Protein AF-A0A367Z3S1-F1 (afdb_monomer)

Structure (mmCIF, N/CA/C/O backbone):
data_AF-A0A367Z3S1-F1
#
_entry.id   AF-A0A367Z3S1-F1
#
loop_
_atom_site.group_PDB
_atom_site.id
_atom_site.type_symbol
_atom_site.label_atom_id
_atom_site.label_alt_id
_atom_site.label_comp_id
_atom_site.label_asym_id
_atom_site.label_entity_id
_atom_site.label_seq_id
_atom_site.pdbx_PDB_ins_code
_atom_site.Cartn_x
_atom_site.Cartn_y
_atom_site.Cartn_z
_atom_site.occupancy
_atom_site.B_iso_or_equiv
_atom_site.auth_seq_id
_atom_site.auth_comp_id
_atom_site.auth_asym_id
_atom_site.auth_atom_id
_atom_site.pdbx_PDB_model_num
ATOM 1 N N . MET A 1 1 ? -7.898 -41.322 -40.984 1.00 38.50 1 MET A N 1
ATOM 2 C CA . MET A 1 1 ? -7.016 -40.295 -40.391 1.00 38.50 1 MET A CA 1
ATOM 3 C C . MET A 1 1 ? -7.045 -39.084 -41.302 1.00 38.50 1 MET A C 1
ATOM 5 O O . MET A 1 1 ? -6.547 -39.170 -42.414 1.00 38.50 1 MET A O 1
ATOM 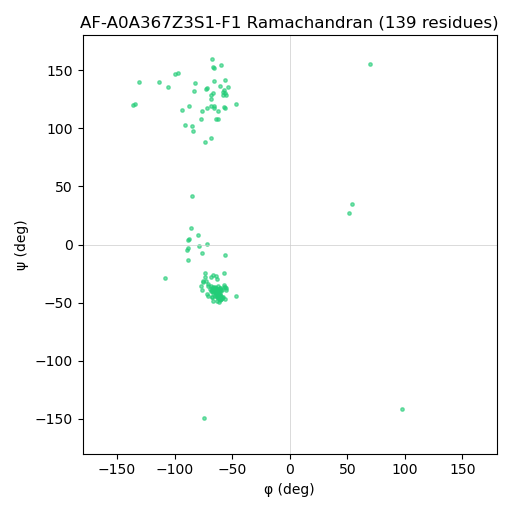9 N N . THR A 1 2 ? -7.669 -37.995 -40.871 1.00 40.75 2 THR A N 1
ATOM 10 C CA . THR A 1 2 ? -7.716 -36.726 -41.608 1.00 40.75 2 THR A CA 1
ATOM 11 C C . THR A 1 2 ? -7.467 -35.616 -40.598 1.00 40.75 2 THR A C 1
ATOM 13 O O . THR A 1 2 ? -8.138 -35.530 -39.573 1.00 40.75 2 THR A O 1
ATOM 16 N N . VAL A 1 3 ? -6.398 -34.861 -40.841 1.00 44.06 3 VAL A N 1
ATOM 17 C CA . VAL A 1 3 ? -5.796 -33.905 -39.911 1.00 44.06 3 VAL A CA 1
ATOM 18 C C . VAL A 1 3 ? -6.541 -32.572 -39.985 1.00 44.06 3 VAL A C 1
ATOM 20 O O . VAL A 1 3 ? -6.807 -32.056 -41.069 1.00 44.06 3 VAL A O 1
ATOM 23 N N . ASN A 1 4 ? -6.873 -32.038 -38.810 1.00 44.38 4 ASN A N 1
ATOM 24 C CA . ASN A 1 4 ? -7.539 -30.758 -38.586 1.00 44.38 4 ASN A CA 1
ATOM 25 C C . ASN A 1 4 ? -6.783 -29.585 -3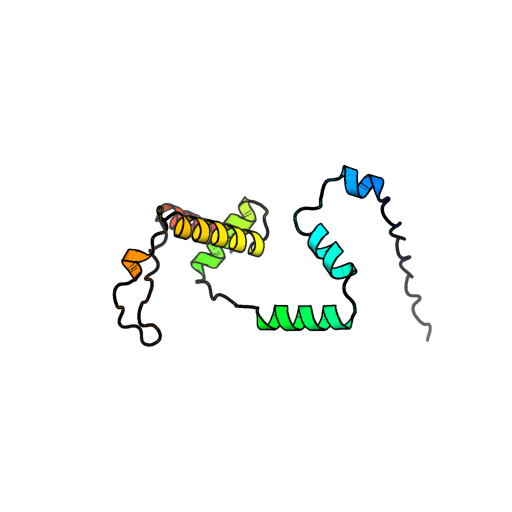9.233 1.00 44.38 4 ASN A C 1
ATOM 27 O O . ASN A 1 4 ? -5.587 -29.404 -39.008 1.00 44.38 4 ASN A O 1
ATOM 31 N N . LYS A 1 5 ? -7.503 -28.750 -39.990 1.00 45.53 5 LYS A N 1
ATOM 32 C CA . LYS A 1 5 ? -6.987 -27.519 -40.601 1.00 45.53 5 LYS A CA 1
ATOM 33 C C . LYS A 1 5 ? -7.077 -26.385 -39.573 1.00 45.53 5 LYS A C 1
ATOM 35 O O . LYS A 1 5 ? -8.160 -25.876 -39.298 1.00 45.53 5 LYS A O 1
ATOM 40 N N . ALA A 1 6 ? -5.949 -26.036 -38.959 1.00 49.78 6 ALA A N 1
ATOM 41 C CA . ALA A 1 6 ? -5.853 -24.903 -38.047 1.00 49.78 6 ALA A CA 1
ATOM 42 C C . ALA A 1 6 ? -6.015 -23.583 -38.822 1.00 49.78 6 ALA A C 1
ATOM 44 O O . ALA A 1 6 ? -5.358 -23.357 -39.834 1.00 49.78 6 ALA A O 1
ATOM 45 N N . SER A 1 7 ? -6.913 -22.726 -38.339 1.00 51.16 7 SER A N 1
ATOM 46 C CA . SER A 1 7 ? -7.144 -21.363 -38.819 1.00 51.16 7 SER A CA 1
ATOM 47 C C . SER A 1 7 ? -5.901 -20.497 -38.585 1.00 51.16 7 SER A C 1
ATOM 49 O O . SER A 1 7 ? -5.634 -20.102 -37.449 1.00 51.16 7 SER A O 1
ATOM 51 N N . GLU A 1 8 ? -5.169 -20.154 -39.645 1.00 48.06 8 GLU A N 1
ATOM 52 C CA . GLU A 1 8 ? -4.142 -19.107 -39.625 1.00 48.06 8 GLU A CA 1
ATOM 53 C C . GLU A 1 8 ? -4.789 -17.756 -39.288 1.00 48.06 8 GLU A C 1
ATOM 55 O O . GLU A 1 8 ? -5.520 -17.171 -40.086 1.00 48.06 8 GLU A O 1
ATOM 60 N N . ARG A 1 9 ? -4.542 -17.247 -38.078 1.00 52.47 9 ARG A N 1
ATOM 61 C CA . ARG A 1 9 ? -4.834 -15.852 -37.737 1.00 52.47 9 ARG A CA 1
ATOM 62 C C . ARG A 1 9 ? -3.739 -14.992 -38.362 1.00 52.47 9 ARG A C 1
ATOM 64 O O . ARG A 1 9 ? -2.602 -15.031 -37.898 1.00 52.47 9 ARG A O 1
ATOM 71 N N . GLN A 1 10 ? -4.072 -14.246 -39.412 1.00 51.38 10 GLN A N 1
ATOM 72 C CA . GLN A 1 10 ? -3.165 -13.259 -39.996 1.00 51.38 10 GLN A CA 1
ATOM 73 C C . GLN A 1 10 ? -2.761 -12.235 -38.927 1.00 51.38 10 GLN A C 1
ATOM 75 O O . GLN A 1 10 ? -3.607 -11.684 -38.220 1.00 51.38 10 GLN A O 1
ATOM 80 N N . ALA A 1 11 ? -1.455 -12.011 -38.785 1.00 48.66 11 ALA A N 1
ATOM 81 C CA . ALA A 1 11 ? -0.918 -10.967 -37.929 1.00 48.66 11 ALA A CA 1
ATOM 82 C C . ALA A 1 11 ? -1.267 -9.601 -38.536 1.00 48.66 11 ALA A C 1
ATOM 84 O O . ALA A 1 11 ? -0.951 -9.346 -39.695 1.00 48.66 11 ALA A O 1
ATOM 85 N N . ILE A 1 12 ? -1.913 -8.733 -37.756 1.00 52.16 12 ILE A N 1
ATOM 86 C CA . ILE A 1 12 ? -2.162 -7.345 -38.154 1.00 52.16 12 ILE A CA 1
ATOM 87 C C . ILE A 1 12 ? -0.792 -6.652 -38.240 1.00 52.16 12 ILE A C 1
ATOM 89 O O . ILE A 1 12 ? -0.086 -6.623 -37.224 1.00 52.16 12 ILE A O 1
ATOM 93 N N . PRO A 1 13 ? -0.378 -6.124 -39.406 1.00 44.53 13 PRO A N 1
ATOM 94 C CA . PRO A 1 13 ? 0.843 -5.340 -39.493 1.00 44.53 13 PRO A CA 1
ATOM 95 C C . PRO A 1 13 ? 0.645 -4.062 -38.675 1.00 44.53 13 PRO A C 1
ATOM 97 O O . PRO A 1 13 ? -0.256 -3.269 -38.932 1.00 44.53 13 PRO A O 1
ATOM 100 N N . ILE A 1 14 ? 1.450 -3.900 -37.626 1.00 52.69 14 ILE A N 1
ATOM 101 C CA . ILE A 1 14 ? 1.523 -2.648 -36.877 1.00 52.69 14 ILE A CA 1
ATOM 102 C C . ILE A 1 14 ? 2.504 -1.781 -37.656 1.00 52.69 14 ILE A C 1
ATOM 104 O O . ILE A 1 14 ? 3.717 -1.974 -37.532 1.00 52.69 14 ILE A O 1
ATOM 108 N N . ASP A 1 15 ? 1.986 -0.886 -38.491 1.00 51.38 15 ASP A N 1
ATOM 109 C CA . ASP A 1 15 ? 2.825 0.071 -39.204 1.00 51.38 15 ASP A CA 1
ATOM 110 C C . ASP A 1 15 ? 3.669 0.884 -38.202 1.00 51.38 15 ASP A C 1
ATOM 112 O O . ASP A 1 15 ? 3.200 1.202 -37.098 1.00 51.38 15 ASP A O 1
ATOM 116 N N . PRO A 1 16 ? 4.937 1.197 -38.528 1.00 52.81 16 PRO A N 1
ATOM 117 C CA . PRO A 1 16 ? 5.755 2.062 -37.695 1.00 52.81 16 PRO A CA 1
ATOM 118 C C . PRO A 1 16 ? 5.095 3.443 -37.623 1.00 52.81 16 PRO A C 1
ATOM 120 O O . PRO A 1 16 ? 4.954 4.130 -38.629 1.00 52.81 16 PRO A O 1
ATOM 123 N N . ILE A 1 17 ? 4.662 3.817 -36.418 1.00 55.03 17 ILE A N 1
ATOM 124 C CA . ILE A 1 17 ? 4.028 5.106 -36.127 1.00 55.03 17 ILE A CA 1
ATOM 125 C C . ILE A 1 17 ? 4.966 6.231 -36.583 1.00 55.03 17 ILE A C 1
ATOM 127 O O . ILE A 1 17 ? 6.149 6.235 -36.242 1.00 55.03 17 ILE A O 1
ATOM 131 N N . ASP A 1 18 ? 4.425 7.163 -37.367 1.00 53.97 18 ASP A N 1
ATOM 132 C CA . ASP A 1 18 ? 5.141 8.315 -37.912 1.00 53.97 18 ASP A CA 1
ATOM 133 C C . ASP A 1 18 ? 5.748 9.179 -36.775 1.00 53.97 18 ASP A C 1
ATOM 135 O O . ASP A 1 18 ? 5.036 9.520 -35.821 1.00 53.97 18 ASP A O 1
ATOM 139 N N . PRO A 1 19 ? 7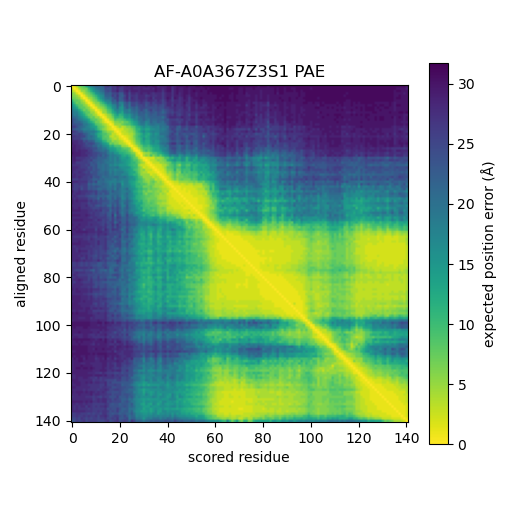.040 9.565 -36.851 1.00 55.66 19 PRO A N 1
ATOM 140 C CA . PRO A 1 19 ? 7.705 10.381 -35.831 1.00 55.66 19 PRO A CA 1
ATOM 141 C C . PRO A 1 19 ? 7.023 11.733 -35.553 1.00 55.66 19 PRO A C 1
ATOM 143 O O . PRO A 1 19 ? 7.176 12.294 -34.463 1.00 55.66 19 PRO A O 1
ATOM 146 N N . ALA A 1 20 ? 6.266 12.277 -36.510 1.00 53.41 20 ALA A N 1
ATOM 147 C CA . ALA A 1 20 ? 5.494 13.502 -36.314 1.00 53.41 20 ALA A CA 1
ATOM 148 C C . ALA A 1 20 ? 4.268 13.277 -35.406 1.00 53.41 20 ALA A C 1
ATOM 150 O O . ALA A 1 20 ? 3.896 14.165 -34.636 1.00 53.41 20 ALA A O 1
ATOM 151 N N . VAL A 1 21 ? 3.684 12.075 -35.435 1.00 55.38 21 VAL A N 1
ATOM 152 C CA . VAL A 1 21 ? 2.543 11.678 -34.593 1.00 55.38 21 VAL A CA 1
ATOM 153 C C . VAL A 1 21 ? 3.001 11.366 -33.165 1.00 55.38 21 VAL A C 1
ATOM 155 O O . VAL A 1 21 ? 2.318 11.735 -32.210 1.00 55.38 21 VAL A O 1
ATOM 158 N N . GLU A 1 22 ? 4.191 10.778 -32.998 1.00 54.38 22 GLU A N 1
ATOM 159 C CA . GLU A 1 22 ? 4.819 10.571 -31.679 1.00 54.38 22 GLU A CA 1
ATOM 160 C C . GLU A 1 22 ? 5.077 11.893 -30.935 1.00 54.38 22 GLU A C 1
ATOM 162 O O . GLU A 1 22 ? 4.850 11.974 -29.729 1.00 54.38 22 GLU A O 1
ATOM 167 N N . ASN A 1 23 ? 5.500 12.944 -31.645 1.00 52.53 23 ASN A N 1
ATOM 168 C CA . ASN A 1 23 ? 5.720 14.264 -31.045 1.00 52.53 23 ASN A CA 1
ATOM 169 C C . ASN A 1 23 ? 4.412 15.021 -30.755 1.00 52.53 23 ASN A C 1
ATOM 171 O O . ASN A 1 23 ? 4.349 15.775 -29.785 1.00 52.53 23 ASN A O 1
ATOM 175 N N . ALA A 1 24 ? 3.362 14.809 -31.557 1.00 50.22 24 ALA A N 1
ATOM 176 C CA . ALA A 1 24 ? 2.055 15.441 -31.359 1.00 50.22 24 ALA A CA 1
ATOM 177 C C . ALA A 1 24 ? 1.269 14.854 -30.169 1.00 50.22 24 ALA A C 1
ATOM 179 O O . ALA A 1 24 ? 0.483 15.562 -29.543 1.00 50.22 24 ALA A O 1
ATOM 180 N N . LEU A 1 25 ? 1.503 13.583 -29.826 1.00 52.50 25 LEU A N 1
ATOM 181 C CA . LEU A 1 25 ? 0.870 12.902 -28.687 1.00 52.50 25 LEU A CA 1
ATOM 182 C C . LEU A 1 25 ? 1.498 13.250 -27.325 1.00 52.50 25 LEU A C 1
ATOM 184 O O . LEU A 1 25 ? 1.016 12.786 -26.291 1.00 52.50 25 LEU A O 1
ATOM 188 N N . GLY A 1 26 ? 2.537 14.092 -27.313 1.00 47.31 26 GLY A N 1
ATOM 189 C CA . GLY A 1 26 ? 3.320 14.402 -26.122 1.00 47.31 26 GLY A CA 1
ATOM 190 C C . GLY A 1 26 ? 4.166 13.210 -25.669 1.00 47.31 26 GLY A C 1
ATOM 191 O O . GLY A 1 26 ? 3.865 12.051 -25.947 1.00 47.31 26 GLY A O 1
ATOM 192 N N . SER A 1 27 ? 5.261 13.491 -24.955 1.00 52.50 27 SER A N 1
ATOM 193 C CA . SER A 1 27 ? 6.089 12.453 -24.333 1.00 52.50 27 SER A CA 1
ATOM 194 C C . SER A 1 27 ? 5.192 11.449 -23.595 1.00 52.50 27 SER A C 1
ATOM 196 O O . SER A 1 27 ? 4.475 11.873 -22.687 1.00 52.50 27 SER A O 1
ATOM 198 N N . PRO A 1 28 ? 5.217 10.144 -23.929 1.00 48.72 28 PRO A N 1
ATOM 199 C CA . PRO A 1 28 ? 4.327 9.178 -23.305 1.00 48.72 28 PRO A CA 1
ATOM 200 C C . PRO A 1 28 ? 4.722 8.993 -21.838 1.00 48.72 28 PRO A C 1
ATOM 202 O O . PRO A 1 28 ? 5.579 8.174 -21.495 1.00 48.72 28 PRO A O 1
ATOM 205 N N . SER A 1 29 ? 4.122 9.760 -20.937 1.00 47.19 29 SER A N 1
ATOM 206 C CA . SER A 1 29 ? 4.241 9.519 -19.506 1.00 47.19 29 SER A CA 1
ATOM 207 C C . SER A 1 29 ? 3.545 8.187 -19.179 1.00 47.19 29 SER A C 1
ATOM 209 O O . SER A 1 29 ? 2.444 7.896 -19.640 1.00 47.19 29 SER A O 1
ATOM 211 N N . GLY A 1 30 ? 4.231 7.307 -18.440 1.00 64.88 30 GLY A N 1
ATOM 212 C CA . GLY A 1 30 ? 3.682 6.017 -17.998 1.00 64.88 30 GLY A CA 1
ATOM 213 C C . GLY A 1 30 ? 4.046 4.789 -18.853 1.00 64.88 30 GLY A C 1
ATOM 214 O O . GLY A 1 30 ? 5.185 4.611 -19.280 1.00 64.88 30 GLY A O 1
ATOM 215 N N . PHE A 1 31 ? 3.086 3.874 -19.030 1.00 49.78 31 PHE A N 1
ATOM 216 C CA . PHE A 1 31 ? 3.289 2.512 -19.561 1.00 49.78 31 PHE A CA 1
ATOM 217 C C . PHE A 1 31 ? 3.937 2.477 -20.960 1.00 49.78 31 PHE A C 1
ATOM 219 O O . PHE A 1 31 ? 4.790 1.631 -21.235 1.00 49.78 31 PHE A O 1
ATOM 226 N N . TYR A 1 32 ? 3.601 3.436 -21.825 1.00 49.84 32 TYR A N 1
ATOM 227 C CA . TYR A 1 32 ? 4.109 3.507 -23.198 1.00 49.84 32 TYR A CA 1
ATOM 228 C C . TYR A 1 32 ? 5.599 3.884 -23.284 1.00 49.84 32 TYR A C 1
ATOM 230 O O . TYR A 1 32 ? 6.320 3.296 -24.095 1.00 49.84 32 TYR A O 1
ATOM 238 N N . SER A 1 33 ? 6.121 4.755 -22.408 1.00 56.88 33 SER A N 1
ATOM 239 C CA . SER A 1 33 ? 7.574 5.014 -22.355 1.00 56.88 33 SER A CA 1
ATOM 240 C C . SER A 1 33 ? 8.358 3.830 -21.793 1.00 56.88 33 SER A C 1
ATOM 242 O O . SER A 1 33 ? 9.466 3.549 -22.262 1.00 56.88 33 SER A O 1
ATOM 244 N N . GLN A 1 34 ? 7.788 3.075 -20.847 1.00 57.50 34 GLN A N 1
ATOM 245 C CA . GLN A 1 34 ? 8.393 1.818 -20.395 1.00 57.50 34 GLN A CA 1
ATOM 246 C C . GLN A 1 34 ? 8.457 0.786 -21.527 1.00 57.50 34 GLN A C 1
ATOM 248 O O . GLN A 1 34 ? 9.509 0.175 -21.731 1.00 57.50 34 GLN A O 1
ATOM 253 N N . LEU A 1 35 ? 7.382 0.630 -22.305 1.00 57.91 35 LEU A N 1
ATOM 254 C CA . LEU A 1 35 ? 7.357 -0.264 -23.466 1.00 57.91 35 LEU A CA 1
ATOM 255 C C . LEU A 1 35 ? 8.367 0.146 -24.547 1.00 57.91 35 LEU A C 1
ATOM 257 O O . LEU A 1 35 ? 9.085 -0.711 -25.070 1.00 57.91 35 LEU A O 1
ATOM 261 N N . ALA A 1 36 ? 8.483 1.442 -24.842 1.00 60.41 36 ALA A N 1
ATOM 262 C CA . ALA A 1 36 ? 9.470 1.960 -25.789 1.00 60.41 36 ALA A CA 1
ATOM 263 C C . ALA A 1 36 ? 10.914 1.687 -25.323 1.00 60.41 36 ALA A C 1
ATOM 265 O O . ALA A 1 36 ? 11.767 1.280 -26.118 1.00 60.41 36 ALA A O 1
ATOM 266 N N . ARG A 1 37 ? 11.189 1.829 -24.019 1.00 60.66 37 ARG A N 1
ATOM 267 C CA . ARG A 1 37 ? 12.506 1.533 -23.433 1.00 60.66 37 ARG A CA 1
ATOM 268 C C . ARG A 1 37 ? 12.840 0.040 -23.480 1.00 60.66 37 ARG A C 1
ATOM 270 O O . ARG A 1 37 ? 13.982 -0.311 -23.759 1.00 60.66 37 ARG A O 1
ATOM 277 N N . ILE A 1 38 ? 11.854 -0.835 -23.270 1.00 59.94 38 ILE A N 1
ATOM 278 C CA . ILE A 1 38 ? 12.016 -2.298 -23.351 1.00 59.94 38 ILE A CA 1
ATOM 2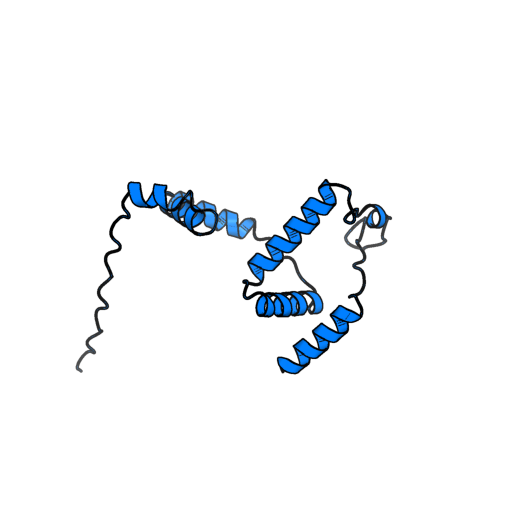79 C C . ILE A 1 38 ? 12.251 -2.758 -24.800 1.00 59.94 38 ILE A C 1
ATOM 281 O O . ILE A 1 38 ? 13.086 -3.639 -25.040 1.00 59.94 38 ILE A O 1
ATOM 285 N N . LYS A 1 39 ? 11.576 -2.143 -25.783 1.00 62.28 39 LYS A N 1
ATOM 286 C CA . LYS A 1 39 ? 11.789 -2.437 -27.213 1.00 62.28 39 LYS A CA 1
ATOM 287 C C . LYS A 1 39 ? 13.229 -2.158 -27.655 1.00 62.28 39 LYS A C 1
ATOM 289 O O . LYS A 1 39 ? 13.779 -2.965 -28.399 1.00 62.28 39 LYS A O 1
ATOM 294 N N . LYS A 1 40 ? 13.859 -1.100 -27.129 1.00 74.31 40 LYS A N 1
ATOM 295 C CA . LYS A 1 40 ? 15.250 -0.708 -27.438 1.00 74.31 40 LYS A CA 1
ATOM 296 C C . LYS A 1 40 ? 16.331 -1.570 -26.756 1.00 74.31 40 LYS A C 1
ATOM 298 O O . LYS A 1 40 ? 17.506 -1.402 -27.061 1.00 74.31 40 LYS A O 1
ATOM 303 N N . MET A 1 41 ? 15.972 -2.485 -25.847 1.00 78.75 41 MET A N 1
ATOM 304 C CA . MET A 1 41 ? 16.942 -3.357 -25.164 1.00 78.75 41 MET A CA 1
ATOM 305 C C . MET A 1 41 ? 17.332 -4.573 -26.010 1.00 78.75 41 MET A C 1
ATOM 307 O O . MET A 1 41 ? 16.466 -5.241 -26.584 1.00 78.75 41 MET A O 1
ATOM 311 N N . THR A 1 42 ? 18.621 -4.924 -25.998 1.00 84.75 42 THR A N 1
ATOM 312 C CA . THR A 1 42 ? 19.116 -6.180 -26.583 1.00 84.75 42 THR A CA 1
ATOM 313 C C . THR A 1 42 ? 18.612 -7.401 -25.790 1.00 84.75 42 THR A C 1
ATOM 315 O O . THR A 1 42 ? 18.255 -7.273 -24.613 1.00 84.75 42 THR A O 1
ATOM 318 N N . PRO A 1 43 ? 18.593 -8.618 -26.369 1.00 79.38 43 PRO A N 1
ATOM 319 C CA . PRO A 1 43 ? 18.118 -9.819 -25.669 1.00 79.38 43 PRO A CA 1
ATOM 320 C C . PRO A 1 43 ? 18.844 -10.096 -24.339 1.00 79.38 43 PRO A C 1
ATOM 322 O O . PRO A 1 43 ? 18.220 -10.484 -23.349 1.00 79.38 43 PRO A O 1
ATOM 325 N N . THR A 1 44 ? 20.153 -9.837 -24.283 1.00 81.81 44 THR A N 1
ATOM 326 C CA . THR A 1 44 ? 20.969 -9.959 -23.065 1.00 81.81 44 THR A CA 1
ATOM 327 C C . THR A 1 44 ? 20.607 -8.908 -22.017 1.00 81.81 44 THR A C 1
ATOM 329 O O . THR A 1 44 ? 20.503 -9.238 -20.834 1.00 81.81 44 THR A O 1
ATOM 332 N N . GLN A 1 45 ? 20.339 -7.668 -22.434 1.00 81.56 45 GLN A N 1
ATOM 333 C CA . GLN A 1 45 ? 19.867 -6.607 -21.540 1.00 81.56 45 GLN A CA 1
ATOM 334 C C . GLN A 1 45 ? 18.472 -6.906 -20.980 1.00 81.56 45 GLN A C 1
ATOM 336 O O . GLN A 1 45 ? 18.261 -6.717 -19.785 1.00 81.56 45 GLN A O 1
ATOM 341 N N . ARG A 1 46 ? 17.549 -7.448 -21.789 1.00 79.50 46 ARG A N 1
ATOM 342 C CA . ARG A 1 46 ? 16.217 -7.870 -21.314 1.00 79.50 46 ARG A CA 1
ATOM 343 C C . ARG A 1 46 ? 16.315 -8.957 -20.246 1.00 79.50 46 ARG A C 1
ATOM 345 O O . ARG A 1 46 ? 15.687 -8.845 -19.200 1.00 79.50 46 ARG A O 1
ATOM 352 N N . LYS A 1 47 ? 17.152 -9.976 -20.471 1.00 80.25 47 LYS A N 1
ATOM 353 C CA . LYS A 1 47 ? 17.356 -11.074 -19.512 1.00 80.25 47 LYS A CA 1
ATOM 354 C C . LYS A 1 47 ? 17.979 -10.590 -18.198 1.00 80.25 47 LYS A C 1
ATOM 356 O O . LYS A 1 47 ? 17.605 -11.071 -17.132 1.00 80.25 47 LYS A O 1
ATOM 361 N N . LYS A 1 48 ? 18.907 -9.628 -18.268 1.00 82.06 48 LYS A N 1
ATOM 362 C CA . LYS A 1 48 ? 19.483 -8.980 -17.083 1.00 82.06 48 LYS A CA 1
ATOM 363 C C . LYS A 1 48 ? 18.435 -8.147 -16.337 1.00 82.06 48 LYS A C 1
ATOM 365 O O . LYS A 1 48 ? 18.272 -8.343 -15.142 1.00 82.06 48 LYS A O 1
ATOM 370 N N . ALA A 1 49 ? 17.679 -7.305 -17.043 1.00 79.12 49 ALA A N 1
ATOM 371 C CA . ALA A 1 49 ? 16.627 -6.477 -16.454 1.00 79.12 49 ALA A CA 1
ATOM 372 C C . ALA A 1 49 ? 15.528 -7.311 -15.777 1.00 79.12 49 ALA A C 1
ATOM 374 O O . ALA A 1 49 ? 15.039 -6.931 -14.718 1.00 79.12 49 ALA A O 1
ATOM 375 N N . GLU A 1 50 ? 15.167 -8.458 -16.354 1.00 78.81 50 GLU A N 1
ATOM 376 C CA . GLU A 1 50 ? 14.205 -9.384 -15.752 1.00 78.81 50 GLU A CA 1
ATOM 377 C C . GLU A 1 50 ? 14.760 -10.034 -14.479 1.00 78.81 50 GLU A C 1
ATOM 379 O O . GLU A 1 50 ? 14.090 -10.053 -13.449 1.00 78.81 50 GLU A O 1
ATOM 384 N N . ARG A 1 51 ? 16.018 -10.494 -14.505 1.00 78.88 51 ARG A N 1
ATOM 385 C CA . ARG A 1 51 ? 16.689 -11.031 -13.312 1.00 78.88 51 ARG A CA 1
ATOM 386 C C . ARG A 1 51 ? 16.798 -9.977 -12.206 1.00 78.88 51 ARG A C 1
ATOM 388 O O . ARG A 1 51 ? 16.559 -10.293 -11.044 1.00 78.88 51 ARG A O 1
ATOM 395 N N . ASP A 1 52 ? 17.121 -8.738 -12.564 1.00 74.25 52 ASP A N 1
ATOM 396 C CA . ASP A 1 52 ? 17.216 -7.625 -11.620 1.00 74.25 52 ASP A CA 1
ATOM 397 C C . ASP A 1 52 ? 15.831 -7.259 -11.057 1.00 74.25 52 ASP A C 1
ATOM 399 O O . ASP A 1 52 ? 15.696 -7.062 -9.852 1.00 74.25 52 ASP A O 1
ATOM 403 N N . ARG A 1 53 ? 14.774 -7.260 -11.885 1.00 71.12 53 ARG A N 1
ATOM 404 C CA . ARG A 1 53 ? 13.380 -7.095 -11.428 1.00 71.12 53 ARG A CA 1
ATOM 405 C C . ARG A 1 53 ? 12.963 -8.174 -10.441 1.00 71.12 53 ARG A C 1
ATOM 407 O O . ARG A 1 53 ? 12.360 -7.855 -9.424 1.00 71.12 53 ARG A O 1
ATOM 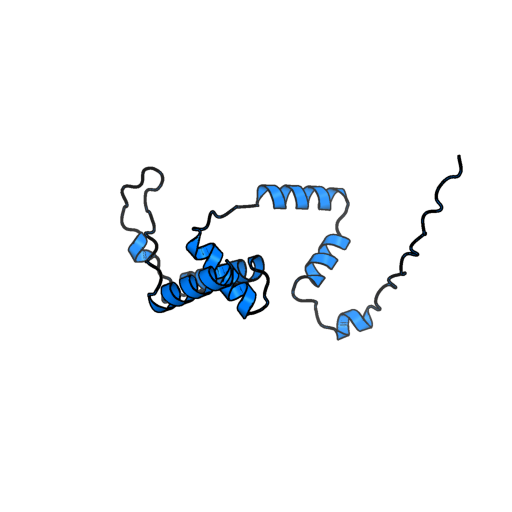414 N N . GLN A 1 54 ? 1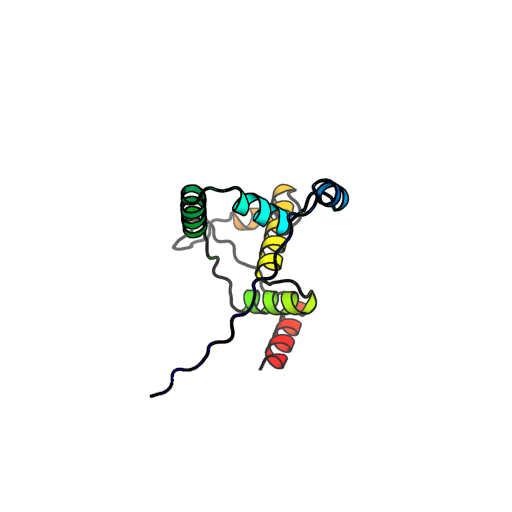3.279 -9.432 -10.734 1.00 72.25 54 GLN A N 1
ATOM 415 C CA . GLN A 1 54 ? 12.953 -10.554 -9.857 1.00 72.25 54 GLN A CA 1
ATOM 416 C C . GLN A 1 54 ? 13.729 -10.480 -8.541 1.00 72.25 54 GLN A C 1
ATOM 418 O O . GLN A 1 54 ? 13.144 -10.684 -7.483 1.00 72.25 54 GLN A O 1
ATOM 423 N N . ARG A 1 55 ? 15.019 -10.122 -8.587 1.00 63.03 55 ARG A N 1
ATOM 424 C CA . ARG A 1 55 ? 15.857 -9.958 -7.389 1.00 63.03 55 ARG A CA 1
ATOM 425 C C . ARG A 1 55 ? 15.408 -8.787 -6.514 1.00 63.03 55 ARG A C 1
ATOM 427 O O . ARG A 1 55 ? 15.467 -8.886 -5.295 1.00 63.03 55 ARG A O 1
ATOM 434 N N . ASN A 1 56 ? 14.950 -7.703 -7.132 1.00 58.53 56 ASN A N 1
ATOM 435 C CA . ASN A 1 56 ? 14.474 -6.508 -6.438 1.00 58.53 56 ASN A CA 1
ATOM 436 C C . ASN A 1 56 ? 12.984 -6.585 -6.074 1.00 58.53 56 ASN A C 1
ATOM 438 O O . ASN A 1 56 ? 12.427 -5.604 -5.580 1.00 58.53 56 ASN A O 1
ATOM 442 N N . ARG A 1 57 ? 12.316 -7.719 -6.326 1.00 62.47 57 ARG A N 1
ATOM 443 C CA . ARG A 1 57 ? 10.912 -7.915 -5.969 1.00 62.47 57 ARG A CA 1
ATOM 444 C C . ARG A 1 57 ? 10.807 -8.105 -4.461 1.00 62.47 57 ARG A C 1
ATOM 446 O O . ARG A 1 57 ? 10.842 -9.219 -3.950 1.00 62.47 57 ARG A O 1
ATOM 453 N N . ILE A 1 58 ? 10.670 -6.995 -3.754 1.00 62.72 58 ILE A N 1
ATOM 454 C CA . ILE A 1 58 ? 10.278 -7.008 -2.351 1.00 62.72 58 ILE A CA 1
ATOM 455 C C . ILE A 1 58 ? 8.779 -7.296 -2.326 1.00 62.72 58 ILE A C 1
ATOM 457 O O . ILE A 1 58 ? 7.980 -6.521 -2.852 1.00 62.72 58 ILE A O 1
ATOM 461 N N . THR A 1 59 ? 8.409 -8.445 -1.766 1.00 68.88 59 THR A N 1
ATOM 462 C CA . THR A 1 59 ? 7.011 -8.743 -1.452 1.00 68.88 59 THR A CA 1
ATOM 463 C C . THR A 1 59 ? 6.754 -8.179 -0.066 1.00 68.88 59 THR A C 1
ATOM 465 O O . THR A 1 59 ? 7.460 -8.528 0.877 1.00 68.88 59 THR A O 1
ATOM 468 N N . ILE A 1 60 ? 5.820 -7.238 0.026 1.00 73.38 60 ILE A N 1
ATOM 469 C CA . ILE A 1 60 ? 5.383 -6.680 1.301 1.00 73.38 60 ILE A CA 1
ATOM 470 C C . ILE A 1 60 ? 4.167 -7.491 1.718 1.00 73.38 60 ILE A C 1
ATOM 472 O O . ILE A 1 60 ? 3.153 -7.467 1.019 1.00 73.38 60 ILE A O 1
ATOM 476 N N . ASP A 1 61 ? 4.284 -8.204 2.831 1.00 79.38 61 ASP A N 1
ATOM 477 C CA . ASP A 1 61 ? 3.156 -8.918 3.412 1.00 79.38 61 ASP A CA 1
ATOM 478 C C . ASP A 1 61 ? 2.197 -7.890 4.022 1.00 79.38 61 ASP A C 1
ATOM 480 O O . ASP A 1 61 ? 2.562 -7.126 4.919 1.00 79.38 61 ASP A O 1
ATOM 484 N N . LEU A 1 62 ? 0.977 -7.837 3.491 1.00 83.75 62 LEU A N 1
ATOM 485 C CA . LEU A 1 62 ? -0.086 -6.969 3.984 1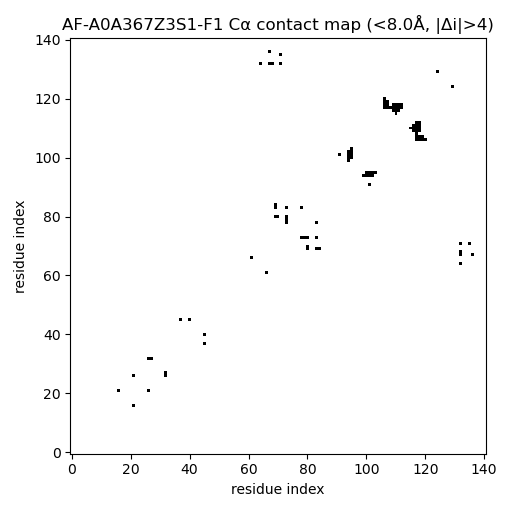.00 83.75 62 LEU A CA 1
ATOM 486 C C . LEU A 1 62 ? -1.033 -7.785 4.862 1.00 83.75 62 LEU A C 1
ATOM 488 O O . LEU A 1 62 ? -1.277 -8.965 4.609 1.00 83.75 62 LEU A O 1
ATOM 492 N N . SER A 1 63 ? -1.596 -7.158 5.897 1.00 86.12 63 SER A N 1
ATOM 493 C CA . SER A 1 63 ? -2.683 -7.794 6.638 1.00 86.12 63 SER A CA 1
ATOM 494 C C . SER A 1 63 ? -3.918 -7.921 5.746 1.00 86.12 63 SER A C 1
ATOM 496 O O . SER A 1 63 ? -4.144 -7.108 4.844 1.00 86.12 63 SER A O 1
ATOM 498 N N . LYS A 1 64 ? -4.754 -8.927 6.025 1.00 88.12 64 LYS A N 1
ATOM 499 C CA . LYS A 1 64 ? -5.960 -9.198 5.234 1.00 88.12 64 LYS A CA 1
ATOM 500 C C . LYS A 1 64 ? -6.898 -7.990 5.156 1.00 88.12 64 LYS A C 1
ATOM 502 O O . LYS A 1 64 ? -7.492 -7.732 4.114 1.00 88.12 64 LYS A O 1
ATOM 507 N N . ASP A 1 65 ? -6.991 -7.227 6.240 1.00 89.94 65 ASP A N 1
ATOM 508 C CA . ASP A 1 65 ? -7.790 -6.006 6.286 1.00 89.94 65 ASP A CA 1
ATOM 509 C C . ASP A 1 65 ? -7.293 -4.951 5.291 1.00 89.94 65 ASP A C 1
ATOM 511 O O . ASP A 1 65 ? -8.093 -4.367 4.563 1.00 89.94 65 ASP A O 1
ATOM 515 N N . ILE A 1 66 ? -5.976 -4.737 5.208 1.00 90.56 66 ILE A N 1
ATOM 516 C CA . ILE A 1 66 ? -5.384 -3.777 4.268 1.00 90.56 66 ILE A CA 1
ATOM 517 C C . ILE A 1 66 ? -5.560 -4.248 2.824 1.00 90.56 66 ILE A C 1
ATOM 519 O O . ILE A 1 66 ? -5.858 -3.433 1.953 1.00 90.56 66 ILE A O 1
ATOM 523 N N . GLU A 1 67 ? -5.428 -5.549 2.555 1.00 91.38 67 GLU A N 1
ATOM 524 C CA . GLU A 1 67 ? -5.701 -6.094 1.222 1.00 91.38 67 GLU A CA 1
ATOM 525 C C . GLU A 1 67 ? -7.146 -5.859 0.780 1.00 91.38 67 GLU A C 1
ATOM 527 O O . GLU A 1 67 ? -7.374 -5.437 -0.353 1.00 91.38 67 GLU A O 1
ATOM 532 N N . ASP A 1 68 ? -8.110 -6.108 1.667 1.00 93.75 68 ASP A N 1
ATOM 533 C CA . ASP A 1 68 ? -9.530 -5.924 1.374 1.00 93.75 68 ASP A CA 1
ATOM 534 C C . ASP A 1 68 ? -9.880 -4.435 1.202 1.00 93.75 68 ASP A C 1
ATOM 536 O O . ASP A 1 68 ? -10.688 -4.086 0.343 1.00 93.75 68 ASP A O 1
ATOM 540 N N . ILE A 1 69 ? -9.238 -3.542 1.964 1.00 93.94 69 ILE A N 1
ATOM 541 C CA . ILE A 1 69 ? -9.356 -2.087 1.781 1.00 93.94 69 ILE A CA 1
ATOM 542 C C . ILE A 1 69 ? -8.813 -1.671 0.411 1.00 93.94 69 ILE A C 1
ATOM 544 O O . ILE A 1 69 ? -9.450 -0.885 -0.293 1.00 93.94 69 ILE A O 1
ATOM 548 N N . LEU A 1 70 ? -7.647 -2.190 0.023 1.00 93.81 70 LEU A N 1
ATOM 549 C CA . LEU A 1 70 ? -7.060 -1.909 -1.284 1.00 93.81 70 LEU A CA 1
ATOM 550 C C . LEU A 1 70 ? -7.930 -2.447 -2.422 1.00 93.81 70 LEU A C 1
ATOM 552 O O . LEU A 1 70 ? -8.070 -1.758 -3.427 1.00 93.81 70 LEU A O 1
ATOM 556 N N . ASP A 1 71 ? -8.529 -3.629 -2.270 1.00 94.44 71 ASP A N 1
ATOM 557 C CA . ASP A 1 71 ? -9.511 -4.165 -3.220 1.00 94.44 71 ASP A CA 1
ATOM 558 C C . ASP A 1 71 ? -10.734 -3.242 -3.319 1.00 94.44 71 ASP A C 1
ATOM 560 O O . ASP A 1 71 ? -11.109 -2.843 -4.418 1.00 94.44 71 ASP A O 1
ATOM 564 N N . MET A 1 72 ? -11.309 -2.840 -2.182 1.00 95.12 72 MET A N 1
ATOM 565 C CA . MET A 1 72 ? -12.476 -1.954 -2.133 1.00 95.12 72 MET A CA 1
ATOM 566 C C . MET A 1 72 ? -12.226 -0.629 -2.870 1.00 95.12 72 MET A C 1
ATOM 568 O O . MET A 1 72 ? -13.068 -0.199 -3.657 1.00 95.12 72 MET A O 1
ATOM 572 N N . PHE A 1 73 ? -11.079 0.016 -2.634 1.00 95.00 73 PHE A N 1
ATOM 573 C CA . PHE A 1 73 ? -10.729 1.269 -3.313 1.00 95.00 73 PHE A CA 1
ATOM 574 C C . PHE A 1 73 ? -10.293 1.062 -4.768 1.00 95.00 73 PHE A C 1
ATOM 576 O O . PHE A 1 73 ? -10.546 1.910 -5.617 1.00 95.00 73 PHE A O 1
ATOM 583 N N . SER A 1 74 ? -9.659 -0.068 -5.080 1.00 94.88 74 SER A N 1
ATOM 584 C CA . SER A 1 74 ? -9.318 -0.441 -6.456 1.00 94.88 74 SER A CA 1
ATOM 585 C C . SER A 1 74 ? -10.580 -0.586 -7.309 1.00 94.88 74 SER A C 1
ATOM 587 O O . SER A 1 74 ? -10.617 -0.081 -8.431 1.00 94.88 74 SER A O 1
ATOM 589 N N . GLU A 1 75 ? -11.624 -1.212 -6.757 1.00 93.88 75 GLU A N 1
ATOM 590 C CA . GLU A 1 75 ? -12.932 -1.344 -7.400 1.00 93.88 75 GLU A CA 1
ATOM 591 C C . GLU A 1 75 ? -13.646 0.010 -7.523 1.00 93.88 75 GLU A C 1
ATOM 593 O O . GLU A 1 75 ? -14.154 0.327 -8.598 1.00 93.88 75 GLU A O 1
ATOM 598 N N . SER A 1 76 ? -13.654 0.838 -6.468 1.00 93.56 76 SER A N 1
ATOM 599 C CA . SER A 1 76 ? -14.351 2.134 -6.506 1.00 93.56 76 SER A CA 1
ATOM 600 C C . SER A 1 76 ? -13.729 3.121 -7.492 1.00 93.56 76 SER A C 1
ATOM 602 O O . SER A 1 76 ? -14.455 3.804 -8.209 1.00 93.56 76 SER A O 1
ATOM 604 N N . GLU A 1 77 ? -12.399 3.176 -7.549 1.00 93.25 77 GLU A N 1
ATOM 605 C CA . GLU A 1 77 ? -11.664 4.102 -8.418 1.00 93.25 77 GLU A CA 1
ATOM 606 C C . GLU A 1 77 ? -11.386 3.515 -9.811 1.00 93.25 77 GLU A C 1
ATOM 608 O O . GLU A 1 77 ? -10.860 4.205 -10.679 1.00 93.25 77 GLU A O 1
ATOM 613 N N . SER A 1 78 ? -11.727 2.241 -10.052 1.00 93.94 78 SER A N 1
ATOM 614 C CA . SER A 1 78 ? -11.412 1.522 -11.300 1.00 93.94 78 SER A CA 1
ATOM 615 C C . SER A 1 78 ? -9.916 1.543 -11.661 1.00 93.94 78 SER A C 1
ATOM 617 O O . SER A 1 78 ? -9.535 1.577 -12.833 1.00 93.94 78 SER A O 1
ATOM 619 N N . VAL A 1 79 ? -9.046 1.499 -10.648 1.00 93.00 79 VAL A N 1
ATOM 620 C CA . VAL A 1 79 ? -7.581 1.517 -10.798 1.00 93.00 79 VAL A CA 1
ATOM 621 C C . VAL A 1 79 ? -7.010 0.174 -10.350 1.00 93.00 79 VAL A C 1
ATOM 623 O O . VAL A 1 79 ? -7.443 -0.342 -9.322 1.00 93.00 79 VAL A O 1
ATOM 626 N N . PRO A 1 80 ? -6.003 -0.402 -11.037 1.00 91.00 80 PRO A N 1
ATOM 627 C CA . PRO A 1 80 ? -5.367 -1.634 -10.581 1.00 91.00 80 PRO A CA 1
ATOM 628 C C . PRO A 1 80 ? -4.800 -1.507 -9.162 1.00 91.00 80 PRO A C 1
ATOM 630 O O . PRO A 1 80 ? -4.039 -0.579 -8.879 1.00 91.00 80 PRO A O 1
ATOM 633 N N . LYS A 1 81 ? -5.081 -2.496 -8.302 1.00 89.00 81 LYS A N 1
ATOM 634 C CA . LYS A 1 81 ? -4.602 -2.536 -6.910 1.00 89.00 81 LYS A CA 1
ATOM 635 C C . LYS A 1 81 ? -3.114 -2.212 -6.771 1.00 89.00 81 LYS A C 1
ATOM 637 O O . LYS A 1 81 ? -2.742 -1.409 -5.930 1.00 89.00 81 LYS A O 1
ATOM 642 N N . SER A 1 82 ? -2.262 -2.778 -7.627 1.00 86.44 82 SER A N 1
ATOM 643 C CA . SER A 1 82 ? -0.816 -2.530 -7.584 1.00 86.44 82 SER A CA 1
ATOM 644 C C . SER A 1 82 ? -0.441 -1.065 -7.830 1.00 86.44 82 SER A C 1
ATOM 646 O O . SER A 1 82 ? 0.470 -0.557 -7.181 1.00 86.44 82 SER A O 1
ATOM 648 N N . GLN A 1 83 ? -1.139 -0.375 -8.736 1.00 87.56 83 GLN A N 1
ATOM 649 C CA . GLN A 1 83 ? -0.904 1.043 -9.010 1.00 87.56 83 GLN A CA 1
ATOM 650 C C . GLN A 1 83 ? -1.395 1.907 -7.849 1.00 87.56 83 GLN A C 1
ATOM 652 O O . GLN A 1 83 ? -0.669 2.799 -7.414 1.00 87.56 83 GLN A O 1
ATOM 657 N N . LEU A 1 84 ? -2.573 1.587 -7.304 1.00 91.06 84 LEU A N 1
ATOM 658 C CA . LEU A 1 84 ? -3.109 2.250 -6.118 1.00 91.06 84 LEU A CA 1
ATOM 659 C C . LEU A 1 84 ? -2.157 2.105 -4.921 1.00 91.06 84 LEU A C 1
ATOM 661 O O . LEU A 1 84 ? -1.833 3.095 -4.271 1.00 91.06 84 LEU A O 1
ATOM 665 N N . THR A 1 85 ? -1.643 0.900 -4.662 1.00 91.06 85 THR A N 1
ATOM 666 C CA . THR A 1 85 ? -0.675 0.658 -3.583 1.00 91.06 85 THR A CA 1
ATOM 667 C C . THR A 1 85 ? 0.592 1.492 -3.764 1.00 91.06 85 THR A C 1
ATOM 669 O O . THR A 1 85 ? 1.033 2.139 -2.818 1.00 91.06 85 THR A O 1
ATOM 672 N N . VAL A 1 86 ? 1.170 1.519 -4.971 1.00 90.06 86 VAL A N 1
ATOM 673 C CA . VAL A 1 86 ? 2.369 2.327 -5.254 1.00 90.06 86 VAL A CA 1
ATOM 674 C C . VAL A 1 86 ? 2.092 3.815 -5.042 1.00 90.06 86 VAL A C 1
ATOM 676 O O . VAL A 1 86 ? 2.904 4.499 -4.423 1.00 90.06 86 VAL A O 1
ATOM 679 N N . PHE A 1 87 ? 0.944 4.307 -5.504 1.00 90.81 87 PHE A N 1
ATOM 680 C CA . PHE A 1 87 ? 0.536 5.696 -5.316 1.00 90.81 87 PHE A CA 1
ATOM 681 C C . PHE A 1 87 ? 0.419 6.070 -3.830 1.00 90.81 87 PHE A C 1
ATOM 683 O O . PHE A 1 87 ? 0.992 7.070 -3.404 1.00 90.81 87 PHE A O 1
ATOM 690 N N . LEU A 1 88 ? -0.244 5.237 -3.022 1.00 91.12 88 LEU A N 1
ATOM 691 C CA . LEU A 1 88 ? -0.389 5.469 -1.580 1.00 91.12 88 LEU A CA 1
ATOM 692 C C . LEU A 1 88 ? 0.958 5.439 -0.842 1.00 91.12 88 LEU A C 1
ATOM 694 O O . LEU A 1 88 ? 1.190 6.260 0.045 1.00 91.12 88 LEU A O 1
ATOM 698 N N . ILE A 1 89 ? 1.864 4.534 -1.228 1.00 89.81 89 ILE A N 1
ATOM 699 C CA . ILE A 1 89 ? 3.229 4.497 -0.684 1.00 89.81 89 ILE A CA 1
ATOM 700 C C . ILE A 1 89 ? 3.967 5.799 -1.008 1.00 89.81 89 ILE A C 1
ATOM 702 O O . ILE A 1 89 ? 4.582 6.379 -0.117 1.00 89.81 89 ILE A O 1
ATOM 706 N N . LEU A 1 90 ? 3.892 6.278 -2.254 1.00 89.50 90 LEU A N 1
ATOM 707 C CA . LEU A 1 90 ? 4.534 7.533 -2.660 1.00 89.50 90 LEU A CA 1
ATOM 708 C C . LEU A 1 90 ? 4.007 8.728 -1.861 1.00 89.50 90 LEU A C 1
ATOM 710 O O . LEU A 1 90 ? 4.810 9.521 -1.375 1.00 89.50 90 LEU A O 1
ATOM 714 N N . LEU A 1 91 ? 2.690 8.819 -1.655 1.00 88.00 91 LEU A N 1
ATOM 715 C CA . LEU A 1 91 ? 2.095 9.861 -0.813 1.00 88.00 91 LEU A CA 1
ATOM 716 C C . LEU A 1 91 ? 2.603 9.797 0.634 1.00 88.00 91 LEU A C 1
ATOM 718 O O . LEU A 1 91 ? 2.935 10.826 1.223 1.00 88.00 91 LEU A O 1
ATOM 722 N N . GLY A 1 92 ? 2.700 8.594 1.207 1.00 84.94 92 GLY A N 1
ATOM 723 C CA . GLY A 1 92 ? 3.249 8.402 2.550 1.00 84.94 92 GLY A CA 1
ATOM 724 C C . GLY A 1 92 ? 4.720 8.819 2.652 1.00 84.94 92 GLY A C 1
ATOM 725 O O . GLY A 1 92 ? 5.105 9.486 3.613 1.00 84.94 92 GLY A O 1
ATOM 726 N N . LEU A 1 93 ? 5.533 8.476 1.647 1.00 86.94 93 LEU A N 1
ATOM 727 C CA . LEU A 1 93 ? 6.944 8.870 1.569 1.00 86.94 93 LEU A CA 1
ATOM 728 C C . LEU A 1 93 ? 7.114 10.388 1.440 1.00 86.94 93 LEU A C 1
ATOM 730 O O . LEU A 1 93 ? 7.942 10.963 2.143 1.00 86.94 93 LEU A O 1
ATOM 734 N N . GLN A 1 94 ? 6.303 11.040 0.608 1.00 85.56 94 GLN A N 1
ATOM 735 C CA . GLN A 1 94 ? 6.315 12.495 0.476 1.00 85.56 94 GLN A CA 1
ATOM 736 C C . GLN A 1 94 ? 5.930 13.172 1.801 1.00 85.56 94 GLN A C 1
ATOM 738 O O . GLN A 1 94 ? 6.620 14.078 2.266 1.00 85.56 94 GLN A O 1
ATOM 743 N N . SER A 1 95 ? 4.890 12.672 2.481 1.00 83.38 95 SER A N 1
ATOM 744 C CA . SER A 1 95 ? 4.491 13.204 3.790 1.00 83.38 95 SER A CA 1
ATOM 745 C C . SER A 1 95 ? 5.571 13.032 4.867 1.00 83.38 95 SER A C 1
ATOM 747 O O . SER A 1 95 ? 5.612 13.832 5.808 1.00 83.38 95 SER A O 1
ATOM 749 N N . LEU A 1 96 ? 6.399 11.989 4.768 1.00 82.12 96 LEU A N 1
ATOM 750 C CA . LEU A 1 96 ? 7.547 11.763 5.647 1.00 82.12 96 LEU A CA 1
ATOM 751 C C . LEU A 1 96 ? 8.671 12.769 5.380 1.00 82.12 96 LEU A C 1
ATOM 753 O O . LEU A 1 96 ? 9.243 13.309 6.329 1.00 82.12 96 LEU A O 1
ATOM 757 N N . GLU A 1 97 ? 8.981 13.013 4.106 1.00 82.94 97 GLU A N 1
ATOM 758 C CA . GLU A 1 97 ? 10.0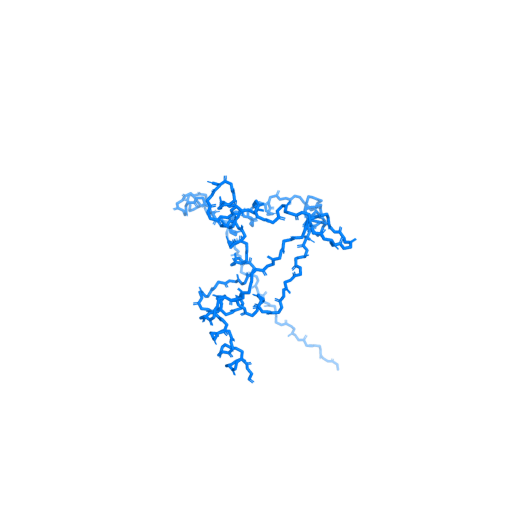24 13.949 3.673 1.00 82.94 97 GLU A CA 1
ATOM 759 C C . GLU A 1 97 ? 9.712 15.386 4.107 1.00 82.94 97 GLU A C 1
ATOM 761 O O . GLU A 1 97 ? 10.555 16.056 4.707 1.00 82.94 97 GLU A O 1
ATOM 766 N N . GLU A 1 98 ? 8.471 15.828 3.906 1.00 81.25 98 GLU A N 1
ATOM 767 C CA . GLU A 1 98 ? 8.010 17.182 4.236 1.00 81.25 98 GLU A CA 1
ATOM 768 C C . GLU A 1 98 ? 7.880 17.434 5.758 1.00 81.25 98 GLU A C 1
ATOM 770 O O . GLU A 1 98 ? 7.503 18.528 6.177 1.00 81.25 98 GLU A O 1
ATOM 775 N N . LYS A 1 99 ? 8.200 16.444 6.614 1.00 64.88 99 LYS A N 1
ATOM 776 C CA . LYS A 1 99 ? 7.991 16.463 8.081 1.00 64.88 99 LYS A CA 1
ATOM 777 C C . LYS A 1 99 ? 6.556 16.836 8.499 1.00 64.88 99 LYS A C 1
ATOM 779 O O . LYS A 1 99 ? 6.349 17.355 9.596 1.00 64.88 99 LYS A O 1
ATOM 784 N N . GLY A 1 100 ? 5.572 16.564 7.640 1.00 62.91 100 GLY A N 1
ATOM 785 C CA . GLY A 1 100 ? 4.154 16.792 7.916 1.00 62.91 100 GLY A CA 1
ATOM 786 C C . GLY A 1 100 ? 3.561 15.757 8.883 1.00 62.91 100 GLY A C 1
ATOM 787 O O . GLY A 1 100 ? 4.250 15.167 9.717 1.00 62.91 100 GLY A O 1
ATOM 788 N N . SER A 1 101 ? 2.267 15.466 8.734 1.00 60.06 101 SER A N 1
ATOM 789 C CA . SER A 1 101 ? 1.511 14.460 9.510 1.00 60.06 101 SER A CA 1
ATOM 790 C C . SER A 1 101 ? 2.082 13.030 9.476 1.00 60.06 101 SER A C 1
ATOM 792 O O . SER A 1 101 ? 1.612 12.169 10.213 1.00 60.06 101 SER A O 1
ATOM 794 N N . GLY A 1 102 ? 3.074 12.763 8.624 1.00 60.91 102 GLY A N 1
ATOM 795 C CA . GLY A 1 102 ? 3.716 11.462 8.443 1.00 60.91 102 GLY A CA 1
ATOM 796 C C . GLY A 1 102 ? 4.905 11.189 9.366 1.00 60.91 102 GLY A C 1
ATOM 797 O O . GLY A 1 102 ? 5.537 10.151 9.208 1.00 60.91 102 GLY A O 1
ATOM 798 N N . SER A 1 103 ? 5.254 12.068 10.314 1.00 70.50 103 SER A N 1
ATOM 799 C CA . SER A 1 103 ? 6.400 11.815 11.203 1.00 70.50 103 SER A CA 1
ATOM 800 C C . SER A 1 103 ? 6.252 10.495 11.974 1.00 70.50 103 SER A C 1
ATOM 802 O O . SER A 1 103 ? 5.373 10.351 12.818 1.00 70.50 103 SER A O 1
ATOM 804 N N . ILE A 1 104 ? 7.180 9.558 11.757 1.00 73.50 104 ILE A N 1
ATOM 805 C CA . ILE A 1 104 ? 7.309 8.306 12.530 1.00 73.50 104 ILE A CA 1
ATOM 806 C C . ILE A 1 104 ? 8.145 8.485 13.806 1.00 73.50 104 ILE A C 1
ATOM 808 O O . ILE A 1 104 ? 8.609 7.511 14.394 1.00 73.50 104 ILE A O 1
ATOM 812 N N . SER A 1 105 ? 8.407 9.723 14.238 1.00 72.44 105 SER A N 1
ATOM 813 C CA . SER A 1 105 ? 9.225 9.996 15.429 1.00 72.44 105 SER A CA 1
ATOM 814 C C . SER A 1 105 ? 8.679 9.324 16.691 1.00 72.44 105 SER A C 1
ATOM 816 O O . SER A 1 105 ? 9.463 8.850 17.508 1.00 72.44 105 SER A O 1
ATOM 818 N N . TRP A 1 106 ? 7.355 9.224 16.819 1.00 68.75 106 TRP A N 1
ATOM 819 C CA . TRP A 1 106 ? 6.677 8.523 17.913 1.00 68.75 106 TRP A CA 1
ATOM 820 C C . TRP A 1 106 ? 6.964 7.012 17.926 1.00 68.75 106 TRP A C 1
ATOM 822 O O . TRP A 1 106 ? 6.969 6.401 18.989 1.00 68.75 106 TRP A O 1
ATOM 832 N N . ALA A 1 107 ? 7.274 6.421 16.771 1.00 67.25 107 ALA A N 1
ATOM 833 C CA . ALA A 1 107 ? 7.594 5.003 16.619 1.00 67.25 107 ALA A CA 1
ATOM 834 C C . ALA A 1 107 ? 9.081 4.681 16.822 1.00 67.25 107 ALA A C 1
ATOM 836 O O . ALA A 1 107 ? 9.482 3.523 16.794 1.00 67.25 107 ALA A O 1
ATOM 837 N N . LYS A 1 108 ? 9.922 5.701 17.041 1.00 67.75 108 LYS A N 1
ATOM 838 C CA . LYS A 1 108 ? 11.342 5.522 17.387 1.00 67.75 108 LYS A CA 1
ATOM 839 C C . LYS A 1 108 ? 11.551 5.176 18.865 1.00 67.75 108 LYS A C 1
ATOM 841 O O . LYS A 1 108 ? 12.688 5.186 19.335 1.00 67.75 108 LYS A O 1
ATOM 846 N N . GLN A 1 109 ? 10.483 4.905 19.619 1.00 63.75 109 GLN A N 1
ATOM 847 C CA . GLN A 1 109 ? 10.621 4.390 20.976 1.00 63.75 109 GLN A CA 1
ATOM 848 C C . GLN A 1 109 ? 11.085 2.929 20.927 1.00 63.75 109 GLN A C 1
ATOM 850 O O . GLN A 1 109 ? 10.554 2.163 20.123 1.00 63.75 109 GLN A O 1
ATOM 855 N N . PRO A 1 110 ? 12.081 2.528 21.740 1.00 64.31 110 PRO A N 1
ATOM 856 C CA . PRO A 1 110 ? 12.558 1.151 21.753 1.00 64.31 110 PRO A CA 1
ATOM 857 C C . PRO A 1 110 ? 11.403 0.190 22.038 1.00 64.31 110 PRO A C 1
ATOM 859 O O . PRO A 1 110 ? 10.802 0.225 23.112 1.00 64.31 110 PRO A O 1
ATOM 862 N N . SER A 1 111 ? 11.103 -0.680 21.083 1.00 65.88 111 SER A N 1
ATOM 863 C CA . SER A 1 111 ? 10.147 -1.771 21.263 1.00 65.88 111 SER A CA 1
ATOM 864 C C . SER A 1 111 ? 10.909 -3.048 21.593 1.00 65.88 111 SER A C 1
ATOM 866 O O . SER A 1 111 ? 11.994 -3.277 21.061 1.00 65.88 111 SER A O 1
ATOM 868 N N . ARG A 1 112 ? 10.333 -3.935 22.401 1.00 60.69 112 ARG A N 1
ATOM 869 C CA . ARG A 1 112 ? 10.952 -5.227 22.749 1.00 60.69 112 ARG A CA 1
ATOM 870 C C . ARG A 1 112 ? 10.676 -6.321 21.709 1.00 60.69 112 ARG A C 1
ATOM 872 O O . ARG A 1 112 ? 10.381 -7.457 22.071 1.00 60.69 112 ARG A O 1
ATOM 879 N N . GLY A 1 113 ? 10.750 -5.974 20.430 1.00 66.19 113 GLY A N 1
ATOM 880 C CA . GLY A 1 113 ? 10.587 -6.919 19.336 1.00 66.19 113 GLY A CA 1
ATOM 881 C C . GLY A 1 113 ? 11.715 -7.944 19.296 1.00 66.19 113 GLY A C 1
ATOM 882 O O . GLY A 1 113 ? 12.879 -7.605 19.489 1.00 66.19 113 GLY A O 1
ATOM 883 N N . LEU A 1 114 ? 11.398 -9.205 18.993 1.00 67.38 114 LEU A N 1
ATOM 884 C CA . LEU A 1 114 ? 12.412 -10.257 18.800 1.00 67.38 114 LEU A CA 1
ATOM 885 C C . LEU A 1 114 ? 13.282 -10.016 17.554 1.00 67.38 114 LEU A C 1
ATOM 887 O O . LEU A 1 114 ? 14.406 -10.508 17.487 1.00 67.38 114 LEU A O 1
ATOM 891 N N . ARG A 1 115 ? 12.754 -9.300 16.550 1.00 70.75 115 ARG A N 1
ATOM 892 C CA . ARG A 1 115 ? 13.418 -9.077 15.251 1.00 70.75 115 ARG A CA 1
ATOM 893 C C . ARG A 1 115 ? 13.927 -7.657 15.035 1.00 70.75 115 ARG A C 1
ATOM 895 O O . ARG A 1 115 ? 14.892 -7.485 14.296 1.00 70.75 115 ARG A O 1
ATOM 902 N N . TYR A 1 116 ? 13.292 -6.656 15.637 1.00 73.19 116 TYR A N 1
ATOM 903 C CA . TYR A 1 116 ? 13.584 -5.250 15.370 1.00 73.19 116 TYR A CA 1
ATOM 904 C C . TYR A 1 116 ? 13.780 -4.482 16.673 1.00 73.19 116 TYR A C 1
ATOM 906 O O . TYR A 1 116 ? 13.047 -4.679 17.637 1.00 73.19 116 TYR A O 1
ATOM 914 N N . LEU A 1 117 ? 14.763 -3.577 16.677 1.00 69.25 117 LEU A N 1
ATOM 915 C CA . LEU A 1 117 ? 15.037 -2.689 17.811 1.00 69.25 117 LEU A CA 1
ATOM 916 C C . LEU A 1 117 ? 13.916 -1.649 18.016 1.00 69.25 117 LEU A C 1
ATOM 918 O O . LEU A 1 117 ? 13.676 -1.194 19.133 1.00 69.25 117 LEU A O 1
ATOM 922 N N . TYR A 1 118 ? 13.228 -1.297 16.927 1.00 72.81 118 TYR A N 1
ATOM 923 C CA . TYR A 1 118 ? 12.086 -0.388 16.895 1.00 72.81 118 TYR A CA 1
ATOM 924 C C . TYR A 1 118 ? 10.989 -1.012 16.030 1.00 72.81 118 TYR A C 1
ATOM 926 O O . TYR A 1 118 ? 11.206 -1.297 14.852 1.00 72.81 118 TYR A O 1
ATOM 934 N N . GLU A 1 119 ? 9.824 -1.229 16.615 1.00 72.88 119 GLU A N 1
ATOM 935 C CA . GLU A 1 119 ? 8.610 -1.702 15.973 1.00 72.88 119 GLU A CA 1
ATOM 936 C C . GLU A 1 119 ? 7.663 -0.517 15.852 1.00 72.88 119 GLU A C 1
ATOM 938 O O . GLU A 1 119 ? 7.483 0.265 16.785 1.00 72.88 119 GLU A O 1
ATOM 943 N N . LEU A 1 120 ? 7.060 -0.389 14.677 1.00 76.38 120 LEU A N 1
ATOM 944 C CA . LEU A 1 120 ? 6.019 0.586 14.405 1.00 76.38 120 LEU A CA 1
ATOM 945 C C . LEU A 1 120 ? 4.671 -0.078 14.712 1.00 76.38 120 LEU A C 1
ATOM 947 O O . LEU A 1 120 ? 4.221 -0.881 13.890 1.00 76.38 120 LEU A O 1
ATOM 951 N N . PRO A 1 121 ? 4.015 0.206 15.855 1.00 74.69 121 PRO A N 1
ATOM 952 C CA . PRO A 1 121 ? 2.676 -0.309 16.074 1.00 74.69 121 PRO A CA 1
ATOM 953 C C . PRO A 1 121 ? 1.740 0.403 15.098 1.00 74.69 121 PRO A C 1
ATOM 955 O O . PRO A 1 121 ? 1.640 1.630 15.092 1.00 74.69 121 PRO A O 1
ATOM 958 N N . LEU A 1 122 ? 1.098 -0.367 14.225 1.00 76.44 122 LEU A N 1
ATOM 959 C CA . LEU A 1 122 ? 0.134 0.184 13.283 1.00 76.44 122 LEU A CA 1
ATOM 960 C C . LEU A 1 122 ? -1.135 0.584 14.051 1.00 76.44 122 LEU A C 1
ATOM 962 O O . LEU A 1 122 ? -1.587 -0.191 14.894 1.00 76.44 122 LEU A O 1
ATOM 966 N N . PRO A 1 123 ? -1.702 1.775 13.794 1.00 76.06 123 PRO A N 1
ATOM 967 C CA . PRO A 1 123 ? -2.955 2.167 14.417 1.00 76.06 123 PRO A CA 1
ATOM 968 C C . PRO A 1 123 ? -4.097 1.270 13.936 1.00 76.06 123 PRO A C 1
ATOM 970 O O . PRO A 1 123 ? -4.087 0.786 12.800 1.00 76.06 123 PRO A O 1
ATOM 973 N N . ASP A 1 124 ? -5.110 1.114 14.786 1.00 83.69 124 ASP A N 1
ATOM 974 C CA . ASP A 1 124 ? -6.350 0.449 14.404 1.00 83.69 124 ASP A CA 1
ATOM 975 C C . ASP A 1 124 ? -7.026 1.171 13.233 1.00 83.69 124 ASP A C 1
ATOM 977 O O . ASP A 1 124 ? -6.875 2.382 13.021 1.00 83.69 124 ASP A O 1
ATOM 981 N N . LEU A 1 125 ? -7.825 0.417 12.477 1.00 86.19 125 LEU A N 1
ATOM 982 C CA . LEU A 1 125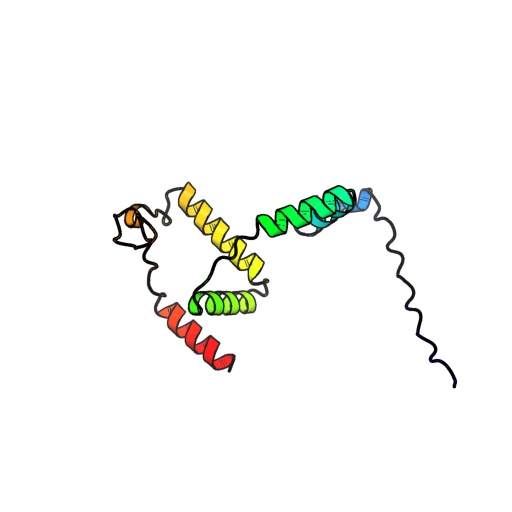 ? -8.613 0.992 11.400 1.00 86.19 125 LEU A CA 1
ATOM 983 C C . LEU A 1 125 ? -9.585 2.049 11.942 1.00 86.19 125 LEU A C 1
ATOM 985 O O . LEU A 1 125 ? -10.295 1.796 12.920 1.00 86.19 125 LEU A O 1
ATOM 989 N N . PRO A 1 126 ? -9.715 3.207 11.270 1.00 89.44 126 PRO A N 1
ATOM 990 C CA . PRO A 1 126 ? -10.730 4.187 11.622 1.00 89.44 126 PRO A CA 1
ATOM 991 C C . PRO A 1 126 ? -12.128 3.542 11.645 1.00 89.44 126 PRO A C 1
ATOM 993 O O . PRO A 1 126 ? -12.477 2.854 10.681 1.00 89.44 126 PRO A O 1
ATOM 996 N N . PRO A 1 127 ? -12.987 3.805 12.652 1.00 91.31 127 PRO A N 1
ATOM 997 C CA . PRO A 1 127 ? -14.278 3.118 12.791 1.00 91.31 127 PRO A CA 1
ATOM 998 C C . PRO A 1 127 ? -15.168 3.214 11.545 1.00 91.31 127 PRO A C 1
ATOM 1000 O O . PRO A 1 127 ? -15.792 2.242 11.129 1.00 91.31 127 PRO A O 1
ATOM 1003 N N . LYS A 1 128 ? -15.174 4.380 10.886 1.00 92.50 128 LYS A N 1
ATOM 1004 C CA . LYS A 1 128 ? -15.908 4.591 9.627 1.00 92.50 128 LYS A CA 1
ATOM 1005 C C . LYS A 1 128 ? -15.408 3.689 8.497 1.00 92.50 128 LYS A C 1
ATOM 1007 O O . LYS A 1 128 ? -16.200 3.281 7.654 1.00 92.50 128 LYS A O 1
ATOM 1012 N N . LEU A 1 129 ? -14.104 3.421 8.453 1.00 91.19 129 LEU A N 1
ATOM 1013 C CA . LEU A 1 129 ? -13.501 2.547 7.452 1.00 91.19 129 LEU A CA 1
ATOM 1014 C C . LEU A 1 129 ? -13.776 1.077 7.777 1.00 91.19 129 LEU A C 1
ATOM 1016 O O . LEU A 1 129 ? -14.110 0.326 6.869 1.00 91.19 129 LEU A O 1
ATOM 1020 N N . ALA A 1 130 ? -13.724 0.698 9.055 1.00 92.12 130 ALA A N 1
ATOM 1021 C CA . ALA A 1 130 ? -14.053 -0.653 9.503 1.00 92.12 130 ALA A CA 1
ATOM 1022 C C . ALA A 1 130 ? -15.488 -1.060 9.114 1.00 92.12 130 ALA A C 1
ATOM 1024 O O . ALA A 1 130 ? -15.689 -2.134 8.555 1.00 92.12 130 ALA A O 1
ATOM 1025 N N . VAL A 1 131 ? -16.476 -0.175 9.308 1.00 93.69 131 VAL A N 1
ATOM 1026 C CA . VAL A 1 131 ? -17.868 -0.436 8.883 1.00 93.69 131 VAL A CA 1
ATOM 1027 C C . VAL A 1 131 ? -17.960 -0.645 7.368 1.00 93.69 131 VAL A C 1
ATOM 1029 O O . VAL A 1 131 ? -18.529 -1.636 6.914 1.00 93.69 131 VAL A O 1
ATOM 1032 N N . LYS A 1 132 ? -17.339 0.241 6.576 1.00 93.50 132 LYS A N 1
ATOM 1033 C CA . LYS A 1 132 ? -17.319 0.117 5.107 1.00 93.50 132 LYS A CA 1
ATOM 1034 C C . LYS A 1 132 ? -16.672 -1.186 4.640 1.00 93.50 132 LYS A C 1
ATOM 1036 O O . LYS A 1 132 ? -17.142 -1.783 3.671 1.00 93.50 132 LYS A O 1
ATOM 1041 N N . LEU A 1 133 ? -15.605 -1.609 5.315 1.00 93.38 133 LEU A N 1
ATOM 1042 C CA . LEU A 1 133 ? -14.889 -2.841 5.011 1.00 93.38 133 LEU A CA 1
ATOM 1043 C C . LEU A 1 133 ? -15.766 -4.073 5.247 1.00 93.38 133 LEU A C 1
ATOM 1045 O O . LEU A 1 133 ? -15.828 -4.958 4.396 1.00 93.38 133 LEU A O 1
ATOM 1049 N N . GLU A 1 134 ? -16.487 -4.115 6.365 1.00 93.81 134 GLU A N 1
ATOM 1050 C CA . GLU A 1 134 ? -17.417 -5.208 6.657 1.00 93.81 134 GLU A CA 1
ATOM 1051 C C . GLU A 1 134 ? -18.566 -5.268 5.643 1.00 93.81 134 GLU A C 1
ATOM 1053 O O . GLU A 1 134 ? -18.894 -6.344 5.135 1.00 93.81 134 GLU A O 1
ATOM 1058 N N . ASP A 1 135 ? -19.125 -4.122 5.256 1.00 93.62 135 ASP A N 1
ATOM 1059 C CA . ASP A 1 135 ? -20.152 -4.059 4.210 1.00 93.62 135 ASP A CA 1
ATOM 1060 C C . ASP A 1 135 ? -19.617 -4.492 2.838 1.00 93.62 135 ASP A C 1
ATOM 1062 O O . ASP A 1 135 ? -20.322 -5.121 2.045 1.00 93.62 135 ASP A O 1
ATOM 1066 N N . PHE A 1 136 ? -18.363 -4.165 2.524 1.00 93.69 136 PHE A N 1
ATOM 1067 C CA . PHE A 1 136 ? -17.688 -4.648 1.322 1.00 93.69 136 PHE A CA 1
ATOM 1068 C C . PHE A 1 136 ? -17.521 -6.174 1.340 1.00 93.69 136 PHE A C 1
ATOM 1070 O O . PHE A 1 136 ? -17.933 -6.850 0.396 1.00 93.69 136 PHE A O 1
ATOM 1077 N N . ARG A 1 137 ? -17.021 -6.736 2.445 1.00 93.81 137 ARG A N 1
ATOM 1078 C CA . ARG A 1 137 ? -16.859 -8.189 2.625 1.00 93.81 137 ARG A CA 1
ATOM 1079 C C . ARG A 1 137 ? -18.172 -8.949 2.496 1.00 93.81 137 ARG A C 1
ATOM 1081 O O . ARG A 1 137 ? -18.189 -10.034 1.922 1.00 93.81 137 ARG A O 1
ATOM 1088 N N . ARG A 1 138 ? -19.269 -8.390 3.014 1.00 94.19 138 ARG A N 1
ATOM 1089 C CA . ARG A 1 138 ? -20.612 -8.980 2.898 1.00 94.19 138 ARG A CA 1
ATOM 1090 C C . ARG A 1 138 ? -21.106 -9.036 1.457 1.00 94.19 138 ARG A C 1
ATOM 1092 O O . ARG A 1 138 ? -21.737 -10.016 1.099 1.00 94.19 138 ARG A O 1
ATOM 1099 N N . ARG A 1 139 ? -20.812 -8.018 0.644 1.00 92.25 139 ARG A N 1
ATOM 1100 C CA . ARG A 1 139 ? -21.219 -7.958 -0.773 1.00 92.25 139 ARG A CA 1
ATOM 1101 C C . ARG A 1 139 ? -20.426 -8.899 -1.681 1.00 92.25 139 ARG A C 1
ATOM 1103 O O . ARG A 1 139 ? -20.909 -9.245 -2.750 1.00 92.25 139 ARG A O 1
ATOM 1110 N N . LYS A 1 140 ? -19.206 -9.261 -1.278 1.00 85.69 140 LYS A N 1
ATOM 1111 C CA . LYS A 1 140 ? -18.287 -10.115 -2.049 1.00 85.69 140 LYS A CA 1
ATOM 1112 C C . LYS A 1 140 ? -18.473 -11.617 -1.770 1.00 85.69 140 LYS A C 1
ATOM 1114 O O . LYS A 1 140 ? -17.912 -12.428 -2.502 1.00 85.69 140 LYS A O 1
ATOM 1119 N N . LYS A 1 141 ? -19.203 -11.970 -0.704 1.00 70.38 141 LYS A N 1
ATOM 1120 C CA . LYS A 1 141 ? -19.609 -13.343 -0.362 1.00 70.38 141 LYS A CA 1
ATOM 1121 C C . LYS A 1 141 ? -20.871 -13.734 -1.118 1.00 70.38 141 LYS A C 1
ATOM 1123 O O . LYS A 1 141 ? -20.936 -14.916 -1.512 1.00 70.38 141 LYS A O 1
#

Foldseek 3Di:
DDDDDDDDDDDDDPPDPDPVVCVVVPDDPPDVVVVVVLVPDDPVRNVVVVVVCVVPPDDDDDDPLVVLLLVVVCVVVVHDSVVVVVVVVVVLVVCCVVVHPNPCVVQPPQDPDPPDRTDRPDDDDDPVSVVVSVVSVVVVD

Radius of gyration: 23.56 Å; Cα contacts (8 Å, |Δi|>4): 52; chains: 1; bounding box: 42×58×64 Å

Solvent-accessible surface area (backbone atoms only — not comparable to full-atom values): 8954 Å² total; per-residue (Å²): 140,83,84,84,84,78,83,82,76,78,78,80,84,78,72,84,77,54,72,69,56,55,62,72,70,41,83,56,79,62,73,62,43,53,51,55,55,58,70,74,44,53,75,68,53,48,55,49,52,50,53,50,51,61,73,66,58,77,80,78,90,71,56,72,68,58,51,52,50,42,50,54,51,20,62,75,68,73,42,60,50,71,59,53,52,52,51,54,50,51,54,51,52,52,30,40,73,72,63,44,97,44,59,60,70,82,36,68,47,79,34,94,51,95,88,37,68,52,51,72,84,76,80,78,74,55,70,76,55,50,54,54,48,52,56,49,55,63,74,76,107

Sequence (141 aa):
MTVNKASERQAIPIDPIDPAVENALGSPSGFYSQLARIKKMTPTQRKKAERDRQRNRITIDLSKDIEDILDMFSESESVPKSQLTVFLILLGLQSLEEKGSGSISWAKQPSRGLRYLYELPLPDLPPKLAVKLEDFRRRKK

Mean predicted aligned error: 15.56 Å

Secondary structure (DSSP, 8-state):
---------PPPP-----HHHHHHT-S-TTHHHHHHHHHTS-HHHHHHHHHHHHHT--PPPPPHHHHHHHHHHHHHHT--HHHHHHHHHHHHHHHHHTTSTT--GGGGSPP--SS-SS--PPPPPPHHHHHHHHHHHHHH-

pLDDT: mean 73.31, std 16.35, range [38.5, 95.12]

Nearest PDB structures (foldseek):
  6qi5-assembly1_N  TM=2.747E-01  e=7.191E+00  Lizard adenovirus 2